Protein AF-A0A8C6ZAC8-F1 (afdb_monomer)

InterPro domains:
  IPR011990 Tetratricopeptide-like helical domain superfamily [G3DSA:1.25.40.10] (1-47)

Structure (mmCIF, N/CA/C/O backbone):
data_AF-A0A8C6ZAC8-F1
#
_entry.id   AF-A0A8C6ZAC8-F1
#
loop_
_atom_site.group_PDB
_atom_site.id
_atom_site.type_symbol
_atom_site.label_atom_id
_atom_site.label_alt_id
_atom_site.label_comp_id
_atom_site.label_asym_id
_atom_s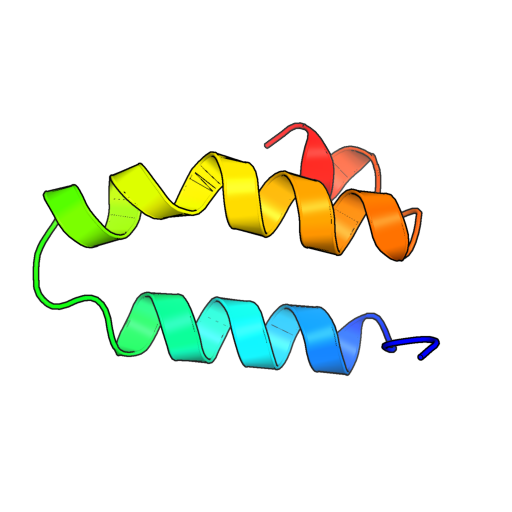ite.label_entity_id
_atom_site.label_seq_id
_atom_site.pdbx_PDB_ins_code
_atom_site.Cartn_x
_atom_site.Cartn_y
_atom_site.Cartn_z
_atom_site.occupancy
_atom_site.B_iso_or_equiv
_atom_site.auth_seq_id
_atom_site.auth_comp_id
_atom_site.auth_asym_id
_atom_site.auth_atom_id
_atom_site.pdbx_PDB_model_num
ATOM 1 N N . MET A 1 1 ? -14.869 6.292 -2.801 1.00 52.94 1 MET A N 1
ATOM 2 C CA . MET A 1 1 ? -14.782 4.926 -3.364 1.00 52.94 1 MET A CA 1
ATOM 3 C C . MET A 1 1 ? -14.166 4.027 -2.296 1.00 52.94 1 MET A C 1
ATOM 5 O O . MET A 1 1 ? -12.990 4.193 -2.010 1.00 52.94 1 MET A O 1
ATOM 9 N N . ARG A 1 2 ? -14.941 3.166 -1.618 1.00 58.84 2 ARG A N 1
ATOM 10 C CA . ARG A 1 2 ? -14.373 2.187 -0.668 1.00 58.84 2 ARG A CA 1
ATOM 11 C C . ARG A 1 2 ? -13.698 1.090 -1.494 1.00 58.84 2 ARG A C 1
ATOM 13 O O . ARG A 1 2 ? -14.393 0.233 -2.022 1.00 58.84 2 ARG A O 1
ATOM 20 N N . ARG A 1 3 ? -12.379 1.169 -1.684 1.00 75.62 3 ARG A N 1
ATOM 21 C CA . ARG A 1 3 ? -11.606 0.070 -2.281 1.00 75.62 3 ARG A CA 1
ATOM 22 C C . ARG A 1 3 ? -11.535 -1.069 -1.267 1.00 75.62 3 ARG A C 1
ATOM 24 O O . ARG A 1 3 ? -11.327 -0.803 -0.084 1.00 75.62 3 ARG A O 1
ATOM 31 N N . SER A 1 4 ? -11.741 -2.309 -1.703 1.00 87.19 4 SER A N 1
ATOM 32 C CA . SER A 1 4 ? -11.480 -3.460 -0.839 1.00 87.19 4 SER A CA 1
ATOM 33 C C . SER A 1 4 ? -9.972 -3.679 -0.714 1.00 87.19 4 SER A C 1
ATOM 35 O O . SER A 1 4 ? -9.195 -3.227 -1.561 1.00 87.19 4 SER A O 1
ATOM 37 N N . ARG A 1 5 ? -9.543 -4.404 0.321 1.00 87.94 5 ARG A N 1
ATOM 38 C CA . ARG A 1 5 ? -8.139 -4.808 0.465 1.00 87.94 5 ARG A CA 1
ATOM 39 C C . ARG A 1 5 ? -7.620 -5.528 -0.781 1.00 87.94 5 ARG A C 1
ATOM 41 O O . ARG A 1 5 ? -6.547 -5.192 -1.270 1.00 87.94 5 ARG A O 1
ATOM 48 N N . ALA A 1 6 ? -8.411 -6.452 -1.325 1.00 90.62 6 ALA A N 1
ATOM 49 C CA . ALA A 1 6 ? -8.048 -7.206 -2.521 1.00 90.62 6 ALA A CA 1
ATOM 50 C C . ALA A 1 6 ? -7.838 -6.297 -3.745 1.00 90.62 6 ALA A C 1
ATOM 52 O O . ALA A 1 6 ? -6.944 -6.546 -4.552 1.00 90.62 6 ALA A O 1
ATOM 53 N N . ASP A 1 7 ? -8.619 -5.220 -3.873 1.00 90.75 7 ASP A N 1
ATOM 54 C CA . ASP A 1 7 ? -8.444 -4.253 -4.963 1.00 90.75 7 ASP A CA 1
ATOM 55 C C . ASP A 1 7 ? -7.147 -3.457 -4.806 1.00 90.75 7 ASP A C 1
ATOM 57 O O . ASP A 1 7 ? -6.440 -3.228 -5.789 1.00 90.75 7 ASP A O 1
ATOM 61 N N . VAL A 1 8 ? -6.816 -3.052 -3.574 1.00 90.06 8 VAL A N 1
ATOM 62 C CA . VAL A 1 8 ? -5.55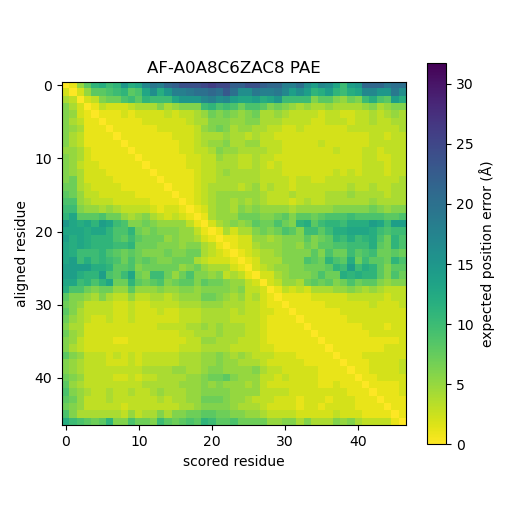6 -2.357 -3.275 1.00 90.06 8 VAL A CA 1
ATOM 63 C C . VAL A 1 8 ? -4.364 -3.267 -3.558 1.00 90.06 8 VAL A C 1
ATOM 65 O O . VAL A 1 8 ? -3.448 -2.846 -4.259 1.00 90.06 8 VAL A O 1
ATOM 68 N N . GLU A 1 9 ? -4.393 -4.519 -3.101 1.00 90.81 9 GLU A N 1
ATOM 69 C CA . GLU A 1 9 ? -3.315 -5.485 -3.338 1.00 90.81 9 GLU A CA 1
ATOM 70 C C . GLU A 1 9 ? -3.113 -5.763 -4.837 1.00 90.81 9 GLU A C 1
ATOM 72 O O . GLU A 1 9 ? -1.981 -5.700 -5.323 1.00 90.81 9 GLU A O 1
ATOM 77 N N . ARG A 1 10 ? -4.192 -5.978 -5.608 1.00 91.69 10 ARG A N 1
ATOM 78 C CA . ARG A 1 10 ? -4.101 -6.138 -7.074 1.00 91.69 10 ARG A CA 1
ATOM 79 C C . ARG A 1 10 ? -3.505 -4.911 -7.752 1.00 91.69 10 ARG A C 1
ATOM 81 O O . ARG A 1 10 ? -2.688 -5.043 -8.661 1.00 91.69 10 ARG A O 1
ATOM 88 N N . TYR A 1 11 ? -3.910 -3.719 -7.323 1.00 89.06 11 TYR A N 1
ATOM 89 C CA . TYR A 1 11 ? -3.417 -2.473 -7.895 1.00 89.06 11 TYR A CA 1
ATOM 90 C C . TYR A 1 11 ? -1.932 -2.245 -7.577 1.00 89.06 11 TYR A C 1
ATOM 92 O O . TYR A 1 11 ? -1.160 -1.890 -8.467 1.00 89.06 11 TYR A O 1
ATOM 100 N N . VAL A 1 12 ? -1.506 -2.516 -6.340 1.00 88.19 12 VAL A N 1
ATOM 101 C CA . VAL A 1 12 ? -0.092 -2.469 -5.937 1.00 88.19 12 VAL A CA 1
ATOM 102 C C . VAL A 1 12 ? 0.733 -3.466 -6.752 1.00 88.19 12 VAL A C 1
ATOM 104 O O . VAL A 1 12 ? 1.749 -3.076 -7.326 1.00 88.19 12 VAL A O 1
ATOM 107 N N . ALA A 1 13 ? 0.274 -4.715 -6.877 1.00 88.56 13 ALA A N 1
ATOM 108 C CA . ALA A 1 13 ? 0.953 -5.744 -7.663 1.00 88.56 13 ALA A CA 1
ATOM 109 C C . ALA A 1 13 ? 1.083 -5.348 -9.144 1.00 88.56 13 ALA A C 1
ATOM 111 O O . ALA A 1 13 ? 2.163 -5.460 -9.724 1.00 88.56 13 ALA A O 1
ATOM 112 N N . SER A 1 14 ? 0.018 -4.805 -9.744 1.00 87.81 14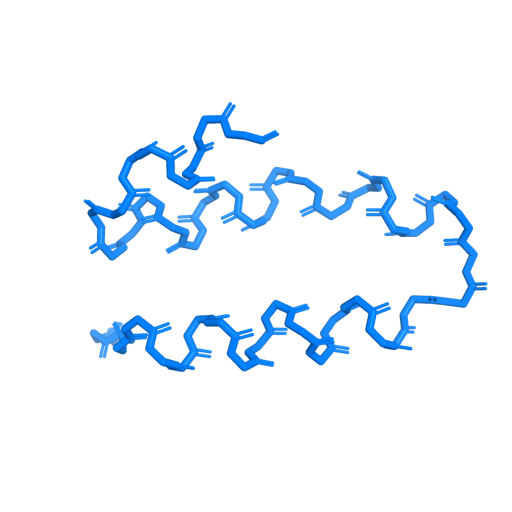 SER A N 1
ATOM 113 C CA . SER A 1 14 ? 0.057 -4.281 -11.114 1.00 87.81 14 SER A CA 1
ATOM 114 C C . SER A 1 14 ? 1.069 -3.139 -11.262 1.00 87.81 14 SER A C 1
ATOM 116 O O . SER A 1 14 ? 1.877 -3.148 -12.191 1.00 87.81 14 SER A O 1
ATOM 118 N N . LEU A 1 15 ? 1.097 -2.188 -10.323 1.00 84.69 15 LEU A N 1
ATOM 119 C CA . LEU A 1 15 ? 2.044 -1.070 -10.351 1.00 84.69 15 LEU A CA 1
ATOM 120 C C . LEU A 1 15 ? 3.501 -1.497 -10.147 1.00 84.69 15 LEU A C 1
ATOM 122 O O . LEU A 1 15 ? 4.399 -0.831 -10.675 1.00 84.69 15 LEU A O 1
ATOM 126 N N . GLN A 1 16 ? 3.738 -2.554 -9.370 1.00 83.50 16 GLN A N 1
ATOM 127 C CA . GLN A 1 16 ? 5.058 -3.153 -9.185 1.00 83.50 16 GLN A CA 1
ATOM 128 C C . GLN A 1 16 ? 5.517 -3.908 -10.437 1.00 83.50 16 GLN A C 1
ATOM 130 O O . GLN A 1 16 ? 6.682 -3.787 -10.813 1.00 83.50 16 GLN A O 1
ATOM 135 N N . ALA A 1 17 ? 4.612 -4.635 -11.099 1.00 85.94 17 ALA A N 1
ATOM 136 C CA . ALA A 1 17 ? 4.893 -5.345 -12.347 1.00 85.94 17 ALA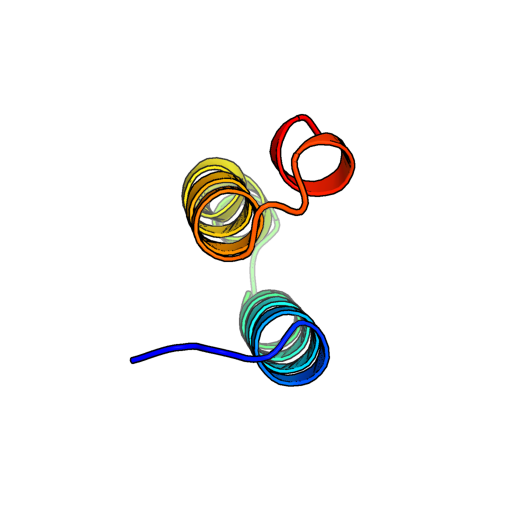 A CA 1
ATOM 137 C C . ALA A 1 17 ? 5.163 -4.385 -13.519 1.00 85.94 17 ALA A C 1
ATOM 139 O O . ALA A 1 17 ? 6.041 -4.644 -14.334 1.00 85.94 17 ALA A O 1
ATOM 140 N N . ALA A 1 18 ? 4.457 -3.251 -13.571 1.00 84.31 18 ALA A N 1
ATOM 141 C CA . ALA A 1 18 ? 4.649 -2.218 -14.590 1.00 84.31 18 ALA A CA 1
ATOM 142 C C . ALA A 1 18 ? 5.904 -1.348 -14.375 1.00 84.31 18 ALA A C 1
ATOM 144 O O . ALA A 1 18 ? 6.225 -0.517 -15.219 1.00 84.31 18 ALA A O 1
ATOM 145 N N . ALA A 1 19 ? 6.587 -1.465 -13.232 1.00 79.31 19 ALA A N 1
ATOM 146 C CA . ALA A 1 19 ? 7.800 -0.700 -12.965 1.00 79.31 19 ALA A CA 1
ATOM 147 C C . ALA A 1 19 ? 9.021 -1.409 -13.574 1.00 79.31 19 ALA A C 1
ATOM 149 O O . ALA A 1 19 ? 9.443 -2.467 -13.099 1.00 79.31 19 ALA A O 1
ATOM 150 N N . SER A 1 20 ? 9.597 -0.792 -14.603 1.00 77.06 20 SER A N 1
ATOM 151 C CA . SER A 1 20 ? 10.694 -1.346 -15.405 1.00 77.06 20 SER A CA 1
ATOM 152 C C . SER A 1 20 ? 12.057 -1.162 -14.736 1.00 77.06 20 SER A C 1
ATOM 154 O O . SER A 1 20 ? 12.968 -1.958 -14.951 1.00 77.06 20 SER A O 1
ATOM 156 N N . SER A 1 21 ? 12.206 -0.127 -13.901 1.00 78.31 21 SER A N 1
ATOM 157 C CA . SER A 1 21 ? 13.466 0.198 -13.225 1.00 78.31 21 SER A CA 1
ATOM 158 C C . SER A 1 21 ? 13.391 0.063 -11.693 1.00 78.31 21 SER A C 1
ATOM 160 O O . SER A 1 21 ? 12.347 0.313 -11.082 1.00 78.31 21 SER A O 1
ATOM 162 N N . PRO A 1 22 ? 14.513 -0.259 -11.018 1.00 72.25 22 PRO A N 1
ATOM 163 C CA . PRO A 1 22 ? 14.597 -0.239 -9.554 1.00 72.25 22 PRO A CA 1
ATOM 164 C C . PRO A 1 22 ? 14.223 1.122 -8.943 1.00 72.25 22 PRO A C 1
ATOM 166 O O . PRO A 1 22 ? 13.622 1.187 -7.871 1.00 72.25 22 PRO A O 1
ATOM 169 N N . ARG A 1 23 ? 14.522 2.217 -9.656 1.00 76.56 23 ARG A N 1
ATOM 170 C CA . ARG A 1 23 ? 14.184 3.586 -9.246 1.00 76.56 23 ARG A CA 1
ATOM 171 C C . ARG A 1 23 ? 12.673 3.822 -9.247 1.00 76.56 23 ARG A C 1
ATOM 173 O O . ARG A 1 23 ? 12.144 4.337 -8.267 1.00 76.56 23 ARG A O 1
ATOM 180 N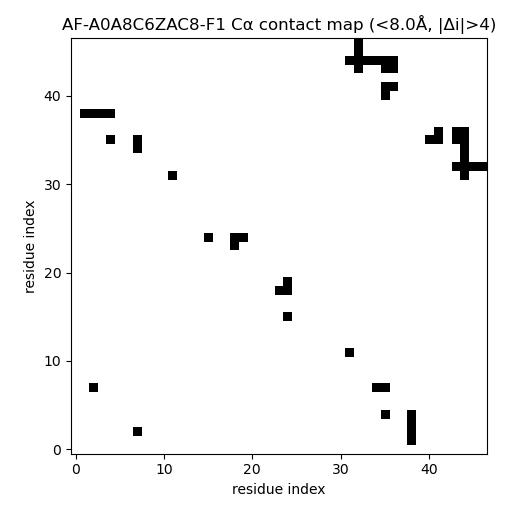 N . GLU A 1 24 ? 11.970 3.395 -10.294 1.00 74.50 24 GLU A N 1
ATOM 181 C CA . GLU A 1 24 ? 10.504 3.489 -10.371 1.00 74.50 24 GLU A CA 1
ATOM 182 C C . GLU A 1 24 ? 9.804 2.615 -9.330 1.00 74.50 24 GLU A C 1
ATOM 184 O O . GLU A 1 24 ? 8.745 2.994 -8.833 1.00 74.50 24 GLU A O 1
ATOM 189 N N . LYS A 1 25 ? 10.390 1.464 -8.972 1.00 71.81 25 LYS A N 1
ATOM 190 C CA . LYS A 1 25 ? 9.888 0.625 -7.873 1.00 71.81 25 LYS A CA 1
ATOM 191 C C . LYS A 1 25 ? 10.000 1.342 -6.524 1.00 71.81 25 LYS A C 1
ATOM 193 O O . LYS A 1 25 ? 9.045 1.326 -5.754 1.00 71.81 25 LYS A O 1
ATOM 198 N N . SER A 1 26 ? 11.125 2.013 -6.272 1.00 69.75 26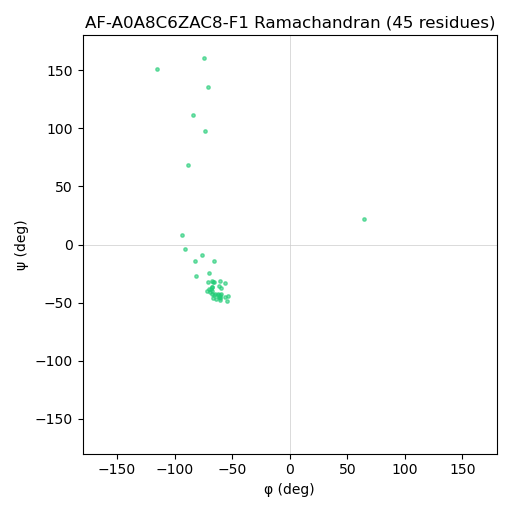 SER A N 1
ATOM 199 C CA . SER A 1 26 ? 11.383 2.746 -5.024 1.00 69.75 26 SER A CA 1
ATOM 200 C C . SER A 1 26 ? 10.522 4.013 -4.876 1.00 69.75 26 SER A C 1
ATOM 202 O O . SER A 1 26 ? 9.981 4.286 -3.807 1.00 69.75 26 SER A O 1
ATOM 204 N N . MET A 1 27 ? 10.281 4.751 -5.967 1.00 73.56 27 MET A N 1
ATOM 205 C CA . MET A 1 27 ? 9.500 6.001 -5.938 1.00 73.56 27 MET A CA 1
ATOM 206 C C . MET A 1 27 ? 8.013 5.823 -5.583 1.00 73.56 27 MET A C 1
ATOM 208 O O . MET A 1 27 ? 7.336 6.803 -5.272 1.00 73.56 27 MET A O 1
ATOM 212 N N . LYS A 1 28 ? 7.483 4.595 -5.620 1.00 79.69 28 LYS A N 1
ATOM 213 C CA . LYS A 1 28 ? 6.056 4.318 -5.383 1.00 79.69 28 LYS A CA 1
ATOM 214 C C . LYS A 1 28 ? 5.701 4.024 -3.918 1.00 79.69 28 LYS A C 1
ATOM 216 O O . LYS A 1 28 ? 4.514 3.916 -3.616 1.00 79.69 28 LYS A O 1
ATOM 221 N N . GLY A 1 29 ? 6.678 3.961 -3.005 1.00 82.25 29 GLY A N 1
ATOM 222 C CA . GLY A 1 29 ? 6.453 3.616 -1.591 1.00 82.25 29 GLY A CA 1
ATOM 223 C C . GLY A 1 29 ? 5.406 4.495 -0.891 1.00 82.25 29 GLY A C 1
ATOM 224 O O . GLY A 1 29 ? 4.441 3.980 -0.331 1.00 82.25 29 GLY A O 1
ATOM 225 N N . PHE A 1 30 ? 5.509 5.823 -1.023 1.00 85.06 30 PHE A N 1
ATOM 226 C CA . PHE A 1 30 ? 4.530 6.758 -0.441 1.00 85.06 30 PHE A CA 1
ATOM 227 C C . PHE A 1 30 ? 3.103 6.538 -0.971 1.00 85.06 30 PHE A C 1
ATOM 229 O O . PHE A 1 30 ? 2.126 6.638 -0.229 1.00 85.06 30 PHE A O 1
ATOM 236 N N . PHE A 1 31 ? 2.969 6.208 -2.258 1.00 86.75 31 PHE A N 1
ATOM 237 C CA . PHE A 1 31 ? 1.663 5.960 -2.863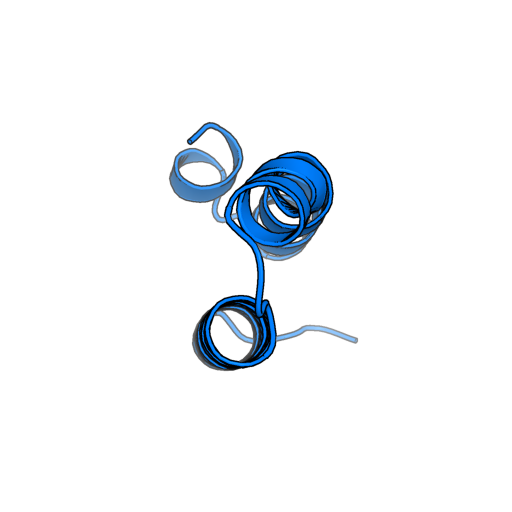 1.00 86.75 31 PHE A CA 1
ATOM 238 C C . PHE A 1 31 ? 1.024 4.684 -2.303 1.00 86.75 31 PHE A C 1
ATOM 240 O O . PHE A 1 31 ? -0.172 4.666 -2.022 1.00 86.75 31 PHE A O 1
ATOM 247 N N . PHE A 1 32 ? 1.820 3.633 -2.094 1.00 89.81 32 PHE A N 1
ATOM 248 C CA . PHE A 1 32 ? 1.352 2.394 -1.472 1.00 89.81 32 PHE A CA 1
ATOM 249 C C . PHE A 1 32 ? 0.949 2.613 -0.013 1.00 89.81 32 PHE A C 1
ATOM 251 O O . PHE A 1 32 ? -0.139 2.189 0.376 1.00 89.81 32 PHE A O 1
ATOM 258 N N . ALA A 1 33 ? 1.750 3.360 0.752 1.00 91.38 33 ALA A N 1
ATOM 259 C CA . ALA A 1 33 ? 1.425 3.720 2.129 1.00 91.38 33 ALA A CA 1
ATOM 260 C C . ALA A 1 33 ? 0.067 4.436 2.229 1.00 91.38 33 ALA A C 1
ATOM 262 O O . ALA A 1 33 ? -0.781 4.066 3.043 1.00 91.38 33 ALA A O 1
ATOM 263 N N . LYS A 1 34 ? -0.191 5.404 1.339 1.00 91.88 34 LYS A N 1
ATOM 264 C CA . LYS A 1 34 ? -1.477 6.112 1.273 1.00 91.88 34 LYS A CA 1
ATOM 265 C C . LYS A 1 34 ? -2.653 5.169 0.988 1.00 91.88 34 LYS A C 1
ATOM 267 O O . LYS A 1 34 ? -3.671 5.257 1.669 1.00 91.88 34 LYS A O 1
ATOM 272 N N . LEU A 1 35 ? -2.519 4.261 0.018 1.00 90.88 35 LEU A N 1
ATOM 273 C CA . LEU A 1 35 ? -3.585 3.314 -0.335 1.00 90.88 35 LEU A CA 1
ATOM 274 C C . LEU A 1 35 ? -3.946 2.378 0.823 1.00 90.88 35 LEU A C 1
ATOM 276 O O . LEU A 1 35 ? -5.128 2.156 1.080 1.00 90.88 35 LEU A O 1
ATOM 280 N N . TYR A 1 36 ? -2.942 1.848 1.525 1.00 92.69 36 TYR A N 1
ATOM 281 C CA . TYR A 1 36 ? -3.168 0.988 2.686 1.00 92.69 36 TYR A CA 1
ATOM 282 C C . TYR A 1 36 ? -3.767 1.765 3.865 1.00 92.69 36 TYR A C 1
ATOM 284 O O . TYR A 1 36 ? -4.682 1.275 4.527 1.00 92.69 36 TYR A O 1
ATOM 292 N N . TYR A 1 37 ? -3.337 3.011 4.078 1.00 92.75 37 TYR A N 1
ATOM 293 C CA . TYR A 1 37 ? -3.914 3.879 5.103 1.00 92.75 37 TYR A CA 1
ATOM 294 C C . TYR A 1 37 ? -5.403 4.177 4.849 1.00 92.75 37 TYR A C 1
ATOM 296 O O . TYR A 1 37 ? -6.211 4.109 5.776 1.00 92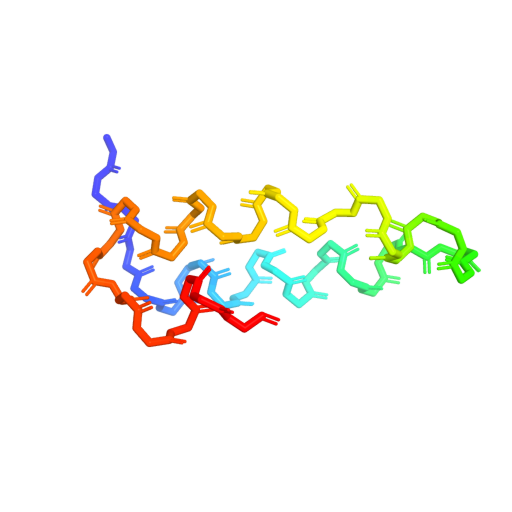.75 37 TYR A O 1
ATOM 304 N N . GLU A 1 38 ? -5.792 4.446 3.597 1.00 91.88 38 GLU A N 1
ATOM 305 C CA . GLU A 1 38 ? -7.186 4.717 3.202 1.00 91.88 38 GLU A CA 1
ATOM 306 C C . GLU A 1 38 ? -8.137 3.544 3.498 1.00 91.88 38 GLU A C 1
ATOM 308 O O . GLU A 1 38 ? -9.306 3.766 3.827 1.00 91.88 38 GLU A O 1
ATOM 313 N N . ILE A 1 39 ? -7.642 2.303 3.431 1.00 93.19 39 ILE A N 1
ATOM 314 C CA . ILE A 1 39 ? -8.411 1.094 3.774 1.00 93.19 39 ILE A CA 1
ATOM 315 C C . ILE A 1 39 ? -8.222 0.641 5.229 1.00 93.19 39 ILE A C 1
ATOM 317 O O . ILE A 1 39 ? -8.724 -0.415 5.605 1.00 93.19 39 ILE A O 1
ATOM 321 N N . LYS A 1 40 ? -7.552 1.454 6.056 1.00 92.69 40 LYS A N 1
ATOM 322 C CA . LYS A 1 40 ? -7.248 1.187 7.473 1.00 92.69 40 LYS A CA 1
ATOM 323 C C . LYS A 1 40 ? -6.311 -0.006 7.723 1.00 92.69 40 LYS A C 1
ATOM 325 O O . LYS A 1 40 ? -6.264 -0.532 8.830 1.00 92.69 40 LYS A O 1
ATOM 330 N N . GLU A 1 41 ? -5.522 -0.393 6.724 1.00 91.94 41 GLU A N 1
ATOM 331 C CA . GLU A 1 41 ? -4.467 -1.410 6.831 1.00 91.94 41 GLU A CA 1
ATOM 332 C C . GLU A 1 41 ? -3.147 -0.748 7.264 1.00 91.94 41 GLU A C 1
ATOM 334 O O . GLU A 1 41 ? -2.194 -0.602 6.497 1.00 91.94 41 GLU A O 1
ATOM 339 N N . TYR A 1 42 ? -3.097 -0.271 8.510 1.00 91.56 42 TYR A N 1
ATOM 340 C CA . TYR A 1 42 ? -2.006 0.589 8.989 1.00 91.56 42 TYR A CA 1
ATOM 341 C C . TYR A 1 42 ? -0.647 -0.108 9.080 1.00 91.56 42 TYR A C 1
ATOM 343 O O . TYR A 1 42 ? 0.377 0.537 8.873 1.00 91.56 42 TYR A O 1
ATOM 351 N N . GLU A 1 43 ? -0.622 -1.410 9.358 1.00 91.69 43 GLU A N 1
ATOM 352 C CA . GLU A 1 43 ? 0.632 -2.170 9.405 1.00 91.69 43 GLU A CA 1
ATOM 353 C C . GLU A 1 43 ? 1.268 -2.293 8.018 1.00 91.69 43 GLU A C 1
ATOM 355 O O . GLU A 1 43 ? 2.479 -2.152 7.873 1.00 91.69 43 GLU A O 1
ATOM 360 N N . LEU A 1 44 ? 0.448 -2.449 6.974 1.00 89.50 44 LEU A N 1
ATOM 361 C CA . LEU A 1 44 ? 0.919 -2.410 5.590 1.00 89.50 44 LEU A CA 1
ATOM 362 C C . LEU A 1 44 ? 1.332 -0.998 5.164 1.00 89.50 44 LEU A C 1
ATOM 364 O O . LEU A 1 44 ? 2.263 -0.852 4.381 1.00 89.50 44 LEU A O 1
ATOM 368 N N . ALA A 1 45 ? 0.684 0.041 5.697 1.00 89.38 45 ALA A N 1
ATOM 369 C CA . ALA A 1 45 ? 1.012 1.429 5.381 1.00 89.38 45 ALA A CA 1
ATOM 370 C C . ALA A 1 45 ? 2.358 1.906 5.959 1.00 89.38 45 ALA A C 1
ATOM 372 O O . ALA A 1 45 ? 2.934 2.858 5.439 1.00 89.38 45 ALA A O 1
ATOM 373 N N . LYS A 1 46 ? 2.844 1.282 7.040 1.00 88.50 46 LYS A N 1
ATOM 374 C CA . LYS A 1 46 ? 4.123 1.621 7.693 1.00 88.50 46 LYS A CA 1
ATOM 375 C C . LYS A 1 46 ? 5.349 0.992 7.022 1.00 88.50 46 LYS A C 1
ATOM 377 O O . LYS A 1 46 ? 6.468 1.359 7.374 1.00 88.50 46 LYS A O 1
ATOM 382 N N . ARG A 1 47 ? 5.135 0.006 6.151 1.00 80.56 47 ARG A N 1
ATOM 383 C CA . ARG A 1 47 ? 6.179 -0.817 5.538 1.00 80.56 47 ARG A CA 1
ATOM 384 C C . ARG A 1 47 ? 6.758 -0.159 4.292 1.00 80.56 47 ARG A C 1
ATOM 386 O O . ARG A 1 47 ? 7.982 -0.312 4.099 1.00 80.56 47 ARG A O 1
#

Foldseek 3Di:
DQDDPVNLVVVLVVQCVPDPDPVSNVVCLCVSLVSCVSNVVNVSSVD

Radius of gyration: 10.67 Å; Cα contacts (8 Å, |Δi|>4): 27; chains: 1; bounding box: 29×14×25 Å

Solvent-access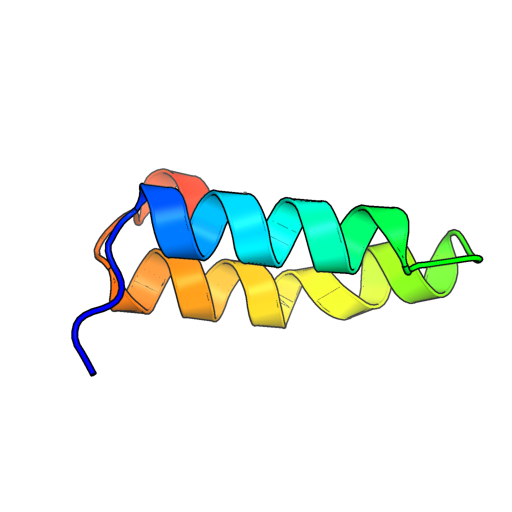ible surface area (backbone atoms only — not comparable to full-atom values): 2821 Å² total; per-residue (Å²): 132,90,65,52,71,68,55,52,52,53,51,52,52,51,57,54,70,70,34,90,43,76,65,58,52,60,73,42,52,68,60,52,21,51,57,27,45,75,64,69,38,53,74,67,27,74,108

Mean predicted aligned error: 4.72 Å

Sequence (47 aa):
MRRSRADVERYVASLQAAASSPREKSMKGFFFAKLYYEIKEYELAKR

Secondary structure (DSSP, 8-state):
----HHHHHHHHHHHHHT--SHHHHHTTHHHHHHHHHHTT-HHHHT-

Nearest PDB structures (foldseek):
  7tdz-assembly1_P  TM=9.472E-01  e=7.360E-04  Xenopus laevis
  4ga1-assembly1_A  TM=8.422E-01  e=1.715E-03  Pan troglodytes
  4ga2-assembly1_A  TM=8.349E-01  e=1.614E-03  Pan troglodytes
  4ga0-assembly1_A  TM=8.453E-01  e=1.935E-03  Homo sapiens

Organism: Nothoprocta perdicaria (NCBI:txid30464)

pLDDT: mean 84.38, std 8.9, range [52.94, 93.19]